Protein AF-A0A1C5XKQ8-F1 (afdb_monomer_lite)

pLDDT: mean 76.09, std 20.61, range [35.88, 98.56]

Sequence (118 aa):
MADKIQNAYETSKNIYDDVLTQRNIFSKLYIKLFWSGTDDNDIARKVLSYVPDDFSGNLLDVPVGTAVFTENKWSSLKNAHITCLDYSIDMLDQARKRLGSHAHIKCIQRKRYWQRLP

Foldseek 3Di:
DVVVVVVVVVVVVVVVVVQLVDDDPSVVVVVCVVPVPDPVLVVLVVVLVVQDLQDAEEEEAPQCFLVPSPLVSVQSNLRYQYEHEDQRPVRLVNNCVRPVVRPSYDYDHDDDPVVPDD

Radius of gyration: 15.91 Å; chains: 1; bounding box: 36×31×43 Å

Structure (mmCIF, N/CA/C/O backbone):
data_AF-A0A1C5XKQ8-F1
#
_entry.id   AF-A0A1C5XKQ8-F1
#
loop_
_atom_site.group_PDB
_atom_site.id
_atom_site.type_symbol
_atom_site.label_atom_id
_atom_site.label_alt_id
_atom_site.label_comp_id
_atom_site.label_asym_id
_atom_site.label_entity_id
_atom_site.label_seq_id
_atom_site.pdbx_PDB_ins_code
_atom_site.Cartn_x
_atom_site.Cartn_y
_atom_site.Cartn_z
_atom_site.occupancy
_atom_site.B_iso_or_equiv
_atom_site.auth_seq_id
_atom_site.auth_comp_id
_atom_site.auth_asym_id
_atom_site.auth_atom_id
_atom_site.pdbx_PDB_model_num
ATOM 1 N N . MET A 1 1 ? -2.397 17.347 -29.392 1.00 45.16 1 MET A N 1
ATOM 2 C CA . MET A 1 1 ? -2.535 17.401 -27.912 1.00 45.16 1 MET A CA 1
ATOM 3 C C . MET A 1 1 ? -2.647 15.997 -27.322 1.00 45.16 1 MET A C 1
ATOM 5 O O . MET A 1 1 ? -1.911 15.712 -26.389 1.00 45.16 1 MET A O 1
ATOM 9 N N . ALA A 1 2 ? -3.450 15.109 -27.928 1.00 45.72 2 ALA A N 1
ATOM 10 C CA . ALA A 1 2 ? -3.461 13.669 -27.639 1.00 45.72 2 ALA A CA 1
ATOM 11 C C . ALA A 1 2 ? -2.069 13.014 -27.764 1.00 45.72 2 ALA A C 1
ATOM 13 O O . ALA A 1 2 ? -1.648 12.331 -26.838 1.00 45.72 2 ALA A O 1
ATOM 14 N N . ASP A 1 3 ? -1.304 13.348 -28.812 1.00 41.38 3 ASP A N 1
ATOM 15 C CA . ASP A 1 3 ? 0.053 12.806 -29.005 1.00 41.38 3 ASP A CA 1
ATOM 16 C C . ASP A 1 3 ? 1.017 13.122 -27.865 1.00 41.38 3 ASP A C 1
ATOM 18 O O . ASP A 1 3 ? 1.816 12.273 -27.506 1.00 41.38 3 ASP A O 1
ATOM 22 N N . LYS A 1 4 ? 0.948 14.314 -27.255 1.00 43.12 4 LYS A N 1
ATOM 23 C CA . LYS A 1 4 ? 1.837 14.678 -26.135 1.00 43.12 4 LYS A CA 1
ATOM 24 C C . LYS A 1 4 ? 1.501 13.898 -24.866 1.00 43.12 4 LYS A C 1
ATOM 26 O O . LYS A 1 4 ? 2.408 13.543 -24.123 1.00 43.12 4 LYS A O 1
ATOM 31 N N . ILE A 1 5 ? 0.214 13.627 -24.637 1.00 46.16 5 ILE A N 1
ATOM 32 C CA . ILE A 1 5 ? -0.234 12.797 -23.515 1.00 46.16 5 ILE A CA 1
ATOM 33 C C . ILE A 1 5 ? 0.204 11.351 -23.761 1.00 46.16 5 ILE A C 1
ATOM 35 O O . ILE A 1 5 ? 0.834 10.751 -22.898 1.00 46.16 5 ILE A O 1
ATOM 39 N N . GLN A 1 6 ? -0.033 10.821 -24.960 1.00 46.53 6 GLN A N 1
ATOM 40 C CA . GLN A 1 6 ? 0.347 9.457 -25.316 1.00 46.53 6 GLN A CA 1
ATOM 41 C C . GLN A 1 6 ? 1.868 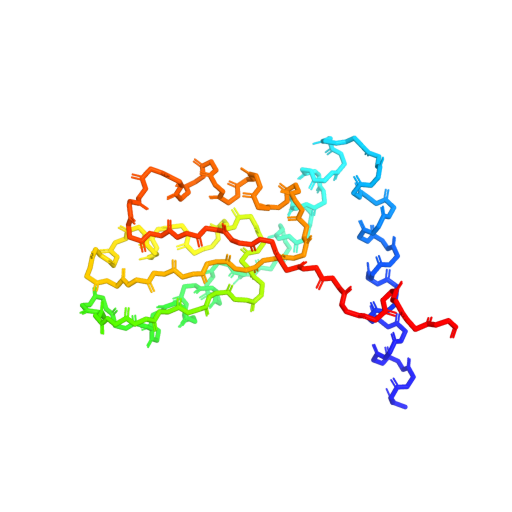9.242 -25.271 1.00 46.53 6 GLN A C 1
ATOM 43 O O . GLN A 1 6 ? 2.318 8.284 -24.648 1.00 46.53 6 GLN A O 1
ATOM 48 N N . ASN A 1 7 ? 2.664 10.180 -25.797 1.00 48.19 7 ASN A N 1
ATOM 49 C CA . ASN A 1 7 ? 4.127 10.121 -25.716 1.00 48.19 7 ASN A CA 1
ATOM 50 C C . ASN A 1 7 ? 4.638 10.210 -24.274 1.00 48.19 7 ASN A C 1
ATOM 52 O O . ASN A 1 7 ? 5.596 9.529 -23.930 1.00 48.19 7 ASN A O 1
ATOM 56 N N . ALA A 1 8 ? 4.014 11.016 -23.407 1.00 45.09 8 ALA A N 1
ATOM 57 C CA . ALA A 1 8 ? 4.387 11.076 -21.993 1.00 45.09 8 ALA A CA 1
ATOM 58 C C . ALA A 1 8 ? 4.087 9.750 -21.268 1.00 45.09 8 ALA A C 1
ATOM 60 O O . ALA A 1 8 ? 4.895 9.286 -20.460 1.00 45.09 8 ALA A O 1
ATOM 61 N N . TYR A 1 9 ? 2.966 9.099 -21.597 1.00 41.69 9 TYR A N 1
ATOM 62 C CA . TYR A 1 9 ? 2.629 7.766 -21.087 1.00 41.69 9 TYR A CA 1
ATOM 63 C C . TYR A 1 9 ? 3.534 6.659 -21.651 1.00 41.69 9 TYR A C 1
ATOM 65 O O . TYR A 1 9 ? 3.870 5.730 -20.925 1.00 41.69 9 TYR A O 1
ATOM 73 N N . GLU A 1 10 ? 3.968 6.749 -22.908 1.00 50.78 10 GLU A N 1
ATOM 74 C CA . GLU A 1 10 ? 4.900 5.790 -23.521 1.00 50.78 10 GLU A CA 1
ATOM 75 C C . GLU A 1 10 ? 6.342 5.992 -23.044 1.00 50.78 10 GLU A C 1
ATOM 77 O O . GLU A 1 10 ? 7.023 5.025 -22.717 1.00 50.78 10 GLU A O 1
ATOM 82 N N . THR A 1 11 ? 6.788 7.241 -22.918 1.00 51.12 11 THR A N 1
ATOM 83 C CA . THR A 1 11 ? 8.127 7.589 -22.425 1.00 51.12 11 THR A CA 1
ATOM 84 C C . THR A 1 11 ? 8.270 7.221 -20.956 1.00 51.12 11 THR A C 1
ATOM 86 O O . THR A 1 11 ? 9.249 6.581 -20.587 1.00 51.12 11 THR A O 1
ATOM 89 N N . SER A 1 12 ? 7.269 7.536 -20.123 1.00 55.00 12 SER A N 1
ATOM 90 C CA . SER A 1 12 ? 7.242 7.029 -18.748 1.00 55.00 12 SER A CA 1
ATOM 91 C C . SER A 1 12 ? 7.266 5.503 -18.755 1.00 55.00 12 SER A C 1
ATOM 93 O O . SER A 1 12 ? 8.154 4.924 -18.146 1.00 55.00 12 SER A O 1
ATOM 95 N N . LYS A 1 13 ? 6.387 4.832 -19.506 1.00 52.28 13 LYS A N 1
ATOM 96 C CA . LYS A 1 13 ? 6.342 3.364 -19.609 1.00 52.28 13 LYS A CA 1
ATOM 97 C C . LYS A 1 13 ? 7.684 2.723 -20.000 1.00 52.28 13 LYS A C 1
ATOM 99 O O . LYS A 1 13 ? 8.030 1.717 -19.390 1.00 52.28 13 LYS A O 1
ATOM 104 N N . ASN A 1 14 ? 8.428 3.292 -20.949 1.00 52.56 14 ASN A N 1
ATOM 105 C CA . ASN A 1 14 ? 9.745 2.786 -21.358 1.00 52.56 14 ASN A CA 1
ATOM 106 C C . ASN A 1 14 ? 10.811 3.042 -20.282 1.00 52.56 14 ASN A C 1
ATOM 108 O O . ASN A 1 14 ? 11.586 2.147 -19.971 1.00 52.56 14 ASN A O 1
ATOM 112 N N . ILE A 1 15 ? 10.778 4.207 -19.622 1.00 54.59 15 ILE A N 1
ATOM 113 C CA . ILE A 1 15 ? 11.622 4.487 -18.448 1.00 54.59 15 ILE A CA 1
ATOM 114 C C . ILE A 1 15 ? 11.308 3.500 -17.311 1.00 54.59 15 ILE A C 1
ATOM 116 O O . ILE A 1 15 ? 12.218 3.024 -16.640 1.00 54.59 15 ILE A O 1
ATOM 120 N N . TYR A 1 16 ? 10.033 3.156 -17.103 1.00 50.97 16 TYR A N 1
ATOM 121 C CA . TYR A 1 16 ? 9.610 2.164 -16.116 1.00 50.97 16 TYR A CA 1
ATOM 122 C C . TYR A 1 16 ? 10.122 0.757 -16.472 1.00 50.97 16 TYR A C 1
ATOM 124 O O . TYR A 1 16 ? 10.686 0.113 -15.594 1.00 50.97 16 TYR A O 1
ATOM 132 N N . ASP A 1 17 ? 9.982 0.287 -17.719 1.00 51.69 17 ASP A N 1
ATOM 133 C CA . ASP A 1 17 ? 10.494 -1.033 -18.146 1.00 51.69 17 ASP A CA 1
ATOM 134 C C . ASP A 1 17 ? 12.035 -1.110 -18.066 1.00 51.69 17 ASP A C 1
ATOM 136 O O . ASP A 1 17 ? 12.575 -2.088 -17.540 1.00 51.69 17 ASP A O 1
ATOM 140 N N . ASP A 1 18 ? 12.754 -0.067 -18.491 1.00 51.00 18 ASP A N 1
ATOM 141 C CA . ASP A 1 18 ? 14.226 -0.035 -18.479 1.00 51.00 18 ASP A CA 1
ATOM 142 C C . ASP A 1 18 ? 14.808 0.062 -17.053 1.00 51.00 18 ASP A C 1
ATOM 144 O O . ASP A 1 18 ? 15.825 -0.561 -16.740 1.00 51.00 18 ASP A O 1
ATOM 148 N N . VAL A 1 19 ? 14.140 0.783 -16.140 1.00 51.56 19 VAL A N 1
ATOM 149 C CA . VAL A 1 19 ? 14.550 0.898 -14.723 1.00 51.56 19 VAL A CA 1
ATOM 150 C C .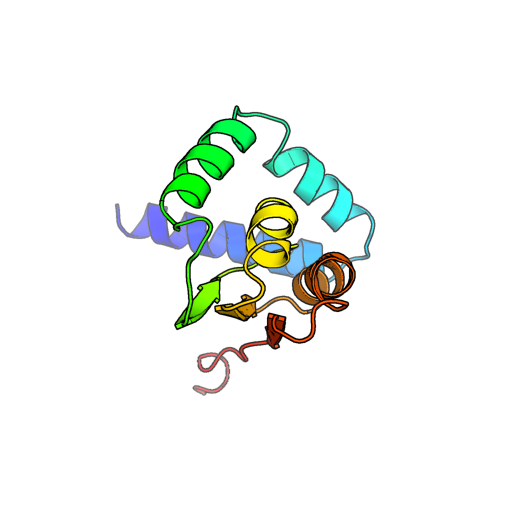 VAL A 1 19 ? 14.152 -0.335 -13.898 1.00 51.56 19 VAL A C 1
ATOM 152 O O . VAL A 1 19 ? 14.836 -0.667 -12.926 1.00 51.56 19 VAL A O 1
ATOM 155 N N . LEU A 1 20 ? 13.065 -1.029 -14.258 1.00 50.81 20 LEU A N 1
ATOM 156 C CA . LEU A 1 20 ? 12.623 -2.269 -13.598 1.00 50.81 20 LEU A CA 1
ATOM 157 C C . LEU A 1 20 ? 13.456 -3.485 -14.031 1.00 50.81 20 LEU A C 1
ATOM 159 O O . LEU A 1 20 ? 13.716 -4.375 -13.224 1.00 50.81 20 LEU A O 1
ATOM 163 N N . THR A 1 21 ? 13.931 -3.522 -15.279 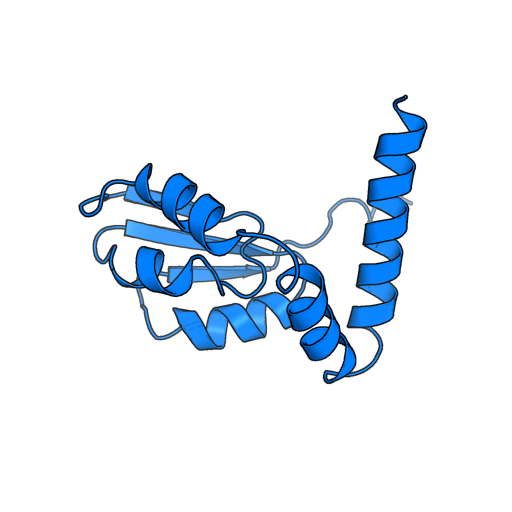1.00 50.19 21 THR A N 1
ATOM 164 C CA . THR A 1 21 ? 14.743 -4.644 -15.783 1.00 50.19 21 THR A CA 1
ATOM 165 C C . THR A 1 21 ? 16.201 -4.617 -15.310 1.00 50.19 21 THR A C 1
ATOM 167 O O . THR A 1 21 ? 16.867 -5.654 -15.345 1.00 50.19 21 THR A O 1
ATOM 170 N N . GLN A 1 22 ? 16.708 -3.490 -14.789 1.00 46.25 22 GLN A N 1
ATOM 171 C CA . GLN A 1 22 ? 18.097 -3.376 -14.327 1.00 46.25 22 GLN A CA 1
ATOM 172 C C . GLN A 1 22 ? 18.234 -2.944 -12.852 1.00 46.25 22 GLN A C 1
ATOM 174 O O . GLN A 1 22 ? 18.497 -1.791 -12.526 1.00 46.25 22 GLN A O 1
ATOM 179 N N . ARG A 1 23 ? 18.171 -3.946 -11.958 1.00 50.75 23 ARG A N 1
ATOM 180 C CA . ARG A 1 23 ? 18.757 -3.994 -10.595 1.00 50.75 23 ARG A CA 1
ATOM 181 C C . ARG A 1 23 ? 18.444 -2.817 -9.640 1.00 50.75 23 ARG A C 1
ATOM 183 O O . ARG A 1 23 ? 19.130 -1.802 -9.640 1.00 50.75 23 ARG A O 1
ATOM 190 N N . ASN A 1 24 ? 17.533 -3.090 -8.692 1.00 58.06 24 ASN A N 1
ATOM 191 C CA . ASN A 1 24 ? 17.356 -2.701 -7.263 1.00 58.06 24 ASN A CA 1
ATOM 192 C C . ASN A 1 24 ? 17.941 -1.379 -6.669 1.00 58.06 24 ASN A C 1
ATOM 194 O O . ASN A 1 24 ? 17.395 -0.861 -5.695 1.00 58.06 24 ASN A O 1
ATOM 198 N N . ILE A 1 25 ? 19.040 -0.816 -7.178 1.00 54.97 25 ILE A N 1
ATOM 199 C CA . ILE A 1 25 ? 19.649 0.444 -6.710 1.00 54.97 25 ILE A CA 1
ATOM 200 C C . ILE A 1 25 ? 19.099 1.641 -7.502 1.00 54.97 25 ILE A C 1
ATOM 202 O O . ILE A 1 25 ? 18.762 2.660 -6.896 1.00 54.97 25 ILE A O 1
ATOM 206 N N . PHE A 1 26 ? 18.920 1.508 -8.822 1.00 55.62 26 PHE A N 1
ATOM 207 C CA . PHE A 1 26 ? 18.369 2.581 -9.662 1.00 55.62 26 PHE A CA 1
ATOM 208 C C . PHE A 1 26 ? 16.903 2.877 -9.341 1.00 55.62 26 PHE A C 1
ATOM 210 O O . PHE A 1 26 ? 16.522 4.040 -9.272 1.00 55.62 26 PHE A O 1
ATOM 217 N N . SER A 1 27 ? 16.101 1.859 -9.021 1.00 56.09 27 SER A N 1
ATOM 218 C CA . SER A 1 27 ? 14.694 2.036 -8.635 1.00 56.09 27 SER A CA 1
ATOM 219 C C . SER A 1 27 ? 14.552 2.795 -7.307 1.00 56.09 27 SER A C 1
ATOM 221 O O . SER A 1 27 ? 13.674 3.644 -7.169 1.00 56.09 27 SER A O 1
ATOM 223 N N . LYS A 1 28 ? 15.449 2.556 -6.335 1.00 57.59 28 LYS A N 1
ATOM 224 C CA . LYS A 1 28 ? 15.500 3.328 -5.077 1.00 57.59 28 LYS A CA 1
ATOM 225 C C . LYS A 1 28 ? 15.896 4.782 -5.321 1.00 57.59 28 LYS A C 1
ATOM 227 O O . LYS A 1 28 ? 15.304 5.679 -4.725 1.00 57.59 28 LYS A O 1
ATOM 232 N N . LEU A 1 29 ? 16.884 5.005 -6.190 1.00 59.50 29 LEU A N 1
ATOM 233 C CA . LEU A 1 29 ? 17.326 6.344 -6.571 1.00 59.50 29 LEU A CA 1
ATOM 234 C C . LEU A 1 29 ? 16.224 7.099 -7.331 1.00 59.50 29 LEU A C 1
ATOM 236 O O . LEU A 1 29 ? 16.004 8.272 -7.058 1.00 59.50 29 LEU A O 1
ATOM 240 N N . TYR A 1 30 ? 15.481 6.413 -8.200 1.00 60.00 30 TYR A N 1
ATOM 241 C CA . TYR A 1 30 ? 14.357 6.969 -8.951 1.00 60.00 30 TYR A CA 1
ATOM 242 C C . TYR A 1 30 ? 13.182 7.352 -8.048 1.00 60.00 30 TYR A C 1
ATOM 244 O O . TYR A 1 30 ? 12.701 8.473 -8.143 1.00 60.00 30 TYR A O 1
ATOM 252 N N . ILE A 1 31 ? 12.765 6.478 -7.119 1.00 59.28 31 ILE A N 1
ATOM 253 C CA . ILE A 1 31 ? 11.748 6.818 -6.105 1.00 59.28 31 ILE A CA 1
ATOM 254 C C . ILE A 1 31 ? 12.201 8.058 -5.333 1.00 59.28 31 ILE A C 1
ATOM 256 O O . ILE A 1 31 ? 11.442 9.004 -5.178 1.00 59.28 31 ILE A O 1
ATOM 260 N N . LYS A 1 32 ? 13.461 8.086 -4.889 1.00 58.62 32 LYS A N 1
ATOM 261 C CA . LYS A 1 32 ? 13.989 9.243 -4.171 1.00 58.62 32 LYS A CA 1
ATOM 262 C C . LYS A 1 32 ? 13.906 10.518 -5.019 1.00 58.62 32 LYS A C 1
ATOM 264 O O . LYS A 1 32 ? 13.429 11.512 -4.503 1.00 58.62 32 LYS A O 1
ATOM 269 N N . LEU A 1 33 ? 14.307 10.477 -6.291 1.00 58.72 33 LEU A N 1
ATOM 270 C CA . LEU A 1 33 ? 14.315 11.635 -7.196 1.00 58.72 33 LEU A CA 1
ATOM 271 C C . LEU A 1 33 ? 12.915 12.109 -7.618 1.00 58.72 33 LEU A C 1
ATOM 273 O O . LEU A 1 33 ? 12.692 13.312 -7.692 1.00 58.72 33 LEU A O 1
ATOM 277 N N . PHE A 1 34 ? 11.979 11.192 -7.879 1.00 57.34 34 PHE A N 1
ATOM 278 C CA . PHE A 1 34 ? 10.624 11.525 -8.339 1.00 57.34 34 PHE A CA 1
ATOM 279 C C . PHE A 1 34 ? 9.782 12.197 -7.241 1.00 57.34 34 PHE A C 1
ATOM 281 O O . PHE A 1 34 ? 8.874 12.954 -7.558 1.00 57.34 34 PHE A O 1
ATOM 288 N N . TRP A 1 35 ? 10.107 11.952 -5.964 1.00 57.09 35 TRP A N 1
ATOM 289 C CA . TRP A 1 35 ? 9.382 12.491 -4.804 1.00 57.09 35 TRP A CA 1
ATOM 290 C C . TRP A 1 35 ? 10.155 13.561 -4.010 1.00 57.09 35 TRP A C 1
ATOM 292 O O . TRP A 1 35 ? 9.607 14.129 -3.071 1.00 57.09 35 TRP A O 1
ATOM 302 N N . SER A 1 36 ? 11.434 13.836 -4.312 1.00 52.62 36 SER A N 1
ATOM 303 C CA . SER A 1 36 ? 12.264 14.766 -3.516 1.00 52.62 36 SER A CA 1
ATOM 304 C C . SER A 1 36 ? 12.203 16.237 -3.950 1.00 52.62 36 SER A C 1
ATOM 306 O O . SER A 1 36 ? 13.075 17.005 -3.549 1.00 52.62 36 SER A O 1
ATOM 308 N N . GLY A 1 37 ? 11.254 16.633 -4.804 1.00 51.69 37 GLY A N 1
ATOM 309 C CA . GLY A 1 37 ? 11.265 17.954 -5.453 1.00 51.69 37 GLY A CA 1
ATOM 310 C C . GLY A 1 37 ? 10.078 18.874 -5.159 1.00 51.69 37 GLY A C 1
ATOM 311 O O . GLY A 1 37 ? 10.181 20.073 -5.410 1.00 51.69 37 GLY A O 1
ATOM 312 N N . THR A 1 38 ? 8.978 18.350 -4.622 1.00 53.47 38 THR A N 1
ATOM 313 C CA . THR A 1 38 ? 7.717 19.085 -4.434 1.00 53.47 38 THR A CA 1
ATOM 314 C C . THR A 1 38 ? 7.105 18.761 -3.077 1.00 53.47 38 THR A C 1
ATOM 316 O O . THR A 1 38 ? 7.467 17.770 -2.444 1.00 53.47 38 THR A O 1
ATOM 319 N N . ASP A 1 39 ? 6.178 19.600 -2.610 1.00 65.19 39 ASP A N 1
ATOM 320 C CA . ASP A 1 39 ? 5.411 19.406 -1.370 1.00 65.19 39 ASP A CA 1
ATOM 321 C C . ASP A 1 39 ? 4.374 18.261 -1.496 1.00 65.19 39 ASP A C 1
ATOM 323 O O . ASP A 1 39 ? 3.186 18.380 -1.191 1.00 65.19 39 ASP A O 1
ATOM 327 N N . ASP A 1 40 ? 4.825 17.127 -2.034 1.00 69.75 40 ASP A N 1
ATOM 328 C CA . ASP A 1 40 ? 4.011 15.967 -2.396 1.00 69.75 40 ASP A CA 1
ATOM 329 C C . ASP A 1 40 ? 3.453 15.273 -1.152 1.00 69.75 40 ASP A C 1
ATOM 331 O O . ASP A 1 40 ? 2.391 14.654 -1.202 1.00 69.75 40 ASP A O 1
ATOM 335 N N . ASN A 1 41 ? 4.124 15.432 -0.007 1.00 75.25 41 ASN A N 1
ATOM 336 C CA . ASN A 1 41 ? 3.623 14.965 1.280 1.00 75.25 41 ASN A CA 1
ATOM 337 C C . ASN A 1 41 ? 2.360 15.721 1.705 1.00 75.25 41 ASN A C 1
ATOM 339 O O . ASN A 1 41 ? 1.445 15.100 2.244 1.00 75.25 41 ASN A O 1
ATOM 343 N N . ASP A 1 42 ? 2.265 17.027 1.456 1.00 81.94 42 ASP A N 1
ATOM 344 C CA . ASP A 1 42 ? 1.103 17.827 1.858 1.00 81.94 42 ASP A CA 1
ATOM 345 C C . ASP A 1 42 ? -0.094 17.537 0.964 1.00 81.94 42 ASP A C 1
ATOM 347 O O . ASP A 1 42 ? -1.215 17.360 1.453 1.00 81.94 42 ASP A O 1
ATOM 351 N N . ILE A 1 43 ? 0.158 17.375 -0.337 1.00 83.56 43 ILE A N 1
ATOM 352 C CA . ILE A 1 43 ? -0.852 16.915 -1.291 1.00 83.56 43 ILE A CA 1
ATOM 353 C C . ILE A 1 43 ? -1.325 15.508 -0.913 1.00 83.56 43 ILE A C 1
ATOM 355 O O . ILE A 1 43 ? -2.531 15.289 -0.801 1.00 83.56 43 ILE A O 1
ATOM 359 N N . ALA A 1 44 ? -0.410 14.570 -0.651 1.00 85.00 44 ALA A N 1
ATOM 360 C CA . ALA A 1 44 ? -0.761 13.213 -0.244 1.00 85.00 44 ALA A CA 1
ATOM 361 C C . ALA A 1 44 ? -1.576 13.203 1.056 1.00 85.00 44 ALA A C 1
ATOM 363 O O . ALA A 1 44 ? -2.617 12.551 1.121 1.00 85.00 44 ALA A O 1
ATOM 364 N N . ARG A 1 45 ? -1.164 13.977 2.069 1.00 86.44 45 ARG A N 1
ATOM 365 C CA . ARG A 1 45 ? -1.913 14.124 3.327 1.00 86.44 45 ARG A CA 1
ATOM 366 C C . ARG A 1 45 ? -3.317 14.669 3.088 1.00 86.44 45 ARG A C 1
ATOM 368 O O . ARG A 1 45 ? -4.273 14.129 3.641 1.00 86.44 45 ARG A O 1
ATOM 375 N N . LYS A 1 46 ? -3.453 15.698 2.250 1.00 91.06 46 LYS A N 1
ATOM 376 C CA . LYS A 1 46 ? -4.749 16.297 1.908 1.00 91.06 46 LYS A CA 1
ATOM 377 C C . LYS A 1 46 ? -5.649 15.339 1.126 1.00 91.06 46 LYS A C 1
ATOM 379 O O . LYS A 1 46 ? -6.848 15.310 1.362 1.00 91.06 46 LYS A O 1
ATOM 384 N N . VAL A 1 47 ? -5.096 14.557 0.203 1.00 91.56 47 VAL A N 1
ATOM 385 C CA . VAL A 1 47 ? -5.871 13.556 -0.544 1.00 91.56 47 VAL A CA 1
ATOM 386 C C . VAL A 1 47 ? -6.320 12.428 0.386 1.00 91.56 47 VAL A C 1
ATOM 388 O O . VAL A 1 47 ? -7.482 12.030 0.355 1.00 91.56 47 VAL A O 1
ATOM 391 N N . LEU A 1 48 ? -5.432 11.940 1.255 1.00 94.50 48 LEU A N 1
ATOM 392 C CA . LEU A 1 48 ? -5.738 10.854 2.189 1.00 94.50 48 LEU A CA 1
ATOM 393 C C . LEU A 1 48 ? -6.709 11.259 3.301 1.00 94.50 48 LEU A C 1
ATOM 395 O O . LEU A 1 48 ? -7.399 10.391 3.838 1.00 94.50 48 LEU A O 1
ATOM 399 N N . SER A 1 49 ? -6.803 12.549 3.635 1.00 95.12 49 SER A N 1
ATOM 400 C CA . SER A 1 49 ? -7.776 13.038 4.617 1.00 95.12 49 SER A CA 1
ATOM 401 C C . SER A 1 49 ? -9.221 12.996 4.114 1.00 95.12 49 SER A C 1
ATOM 403 O O . SER A 1 49 ? -10.138 13.037 4.929 1.00 95.12 49 SER A O 1
ATOM 405 N N . TYR A 1 50 ? -9.447 12.852 2.803 1.00 96.19 50 TYR A N 1
ATOM 406 C CA . TYR A 1 50 ? -10.791 12.636 2.258 1.00 96.19 50 TYR A CA 1
ATOM 407 C C . TYR A 1 50 ? -11.349 11.242 2.548 1.00 96.19 50 TYR A C 1
ATOM 409 O O . TYR A 1 50 ? -12.558 11.044 2.442 1.00 96.19 50 TYR A O 1
ATOM 417 N N . VAL A 1 51 ? -10.505 10.281 2.934 1.00 96.88 51 VAL A N 1
ATOM 418 C CA . VAL A 1 51 ? -10.976 8.998 3.460 1.00 96.88 51 VAL A CA 1
ATOM 419 C C . VAL A 1 51 ? -11.198 9.149 4.968 1.00 96.88 51 VAL A C 1
ATOM 421 O O . VAL A 1 51 ? -10.239 9.477 5.670 1.00 96.88 51 VAL A O 1
ATOM 424 N N . PRO A 1 52 ? -12.413 8.909 5.493 1.00 97.31 52 PRO A N 1
ATOM 425 C CA . PRO A 1 52 ? -12.685 9.003 6.927 1.00 97.31 52 PRO A CA 1
ATOM 426 C C . PRO A 1 52 ? -11.768 8.096 7.758 1.00 97.31 52 PRO A C 1
ATOM 428 O O . PRO A 1 52 ? -11.387 7.014 7.310 1.00 97.31 52 PRO A O 1
ATOM 431 N N . ASP A 1 53 ? -11.398 8.526 8.965 1.00 96.75 53 ASP A N 1
ATOM 432 C CA . ASP A 1 53 ? -10.541 7.737 9.870 1.00 96.75 53 ASP A CA 1
ATOM 433 C C . ASP A 1 53 ? -11.230 6.473 10.407 1.00 96.75 53 ASP A C 1
ATOM 435 O O . ASP A 1 53 ? -10.563 5.512 10.784 1.00 96.75 53 ASP A O 1
ATOM 439 N N . ASP A 1 54 ? -12.559 6.457 10.404 1.00 96.69 54 ASP A N 1
ATOM 440 C CA . ASP A 1 54 ? -13.414 5.343 10.803 1.00 96.69 54 ASP A CA 1
ATOM 441 C C . ASP A 1 54 ? -13.985 4.572 9.602 1.00 96.69 54 ASP A C 1
ATOM 443 O O . ASP A 1 54 ? -14.891 3.751 9.767 1.00 96.69 54 ASP A O 1
ATOM 447 N N . PHE A 1 55 ? -13.456 4.813 8.394 1.00 98.12 55 PHE A N 1
ATOM 448 C CA . PHE A 1 55 ? -13.933 4.160 7.182 1.00 98.12 55 PHE A CA 1
ATOM 449 C C . PHE A 1 55 ? -13.965 2.633 7.347 1.00 98.12 55 PHE A C 1
ATOM 451 O O . PHE A 1 55 ? -12.975 1.988 7.705 1.00 98.12 55 PHE A O 1
ATOM 458 N N . SER A 1 56 ? -15.125 2.061 7.037 1.00 97.81 56 SER A N 1
ATOM 459 C CA . SER A 1 56 ? -15.399 0.629 7.048 1.00 97.81 56 SER A CA 1
ATOM 460 C C . SER A 1 56 ? -16.012 0.247 5.707 1.00 97.81 56 SER A C 1
ATOM 462 O O . SER A 1 56 ? -16.915 0.921 5.211 1.00 97.81 56 SER A O 1
ATOM 464 N N . GLY A 1 57 ? -15.494 -0.810 5.087 1.00 97.25 57 GLY A N 1
ATOM 465 C CA . GLY A 1 57 ? -15.880 -1.215 3.737 1.00 97.25 57 GLY A CA 1
ATOM 466 C C . GLY A 1 57 ? -14.688 -1.596 2.871 1.00 97.25 57 GLY A C 1
ATOM 467 O O . GLY A 1 57 ? -13.595 -1.850 3.368 1.00 97.25 57 GLY A O 1
ATOM 468 N N . ASN A 1 58 ? -14.899 -1.666 1.558 1.00 98.19 58 ASN A N 1
ATOM 469 C CA . ASN A 1 58 ? -13.859 -2.057 0.610 1.00 98.19 58 ASN A CA 1
ATOM 470 C C . ASN A 1 58 ? -13.178 -0.821 0.017 1.00 98.19 58 ASN A C 1
ATOM 472 O O . ASN A 1 58 ? -13.857 0.062 -0.505 1.00 98.19 58 ASN A O 1
ATOM 476 N N . LEU A 1 59 ? -11.846 -0.797 0.040 1.00 97.81 59 LEU A N 1
ATOM 477 C CA . LEU A 1 59 ? -11.034 0.250 -0.575 1.00 97.81 59 LEU A CA 1
ATOM 478 C C . LEU A 1 59 ? -10.097 -0.363 -1.614 1.00 97.81 59 LEU A C 1
ATOM 480 O O . LEU A 1 59 ? -9.480 -1.402 -1.377 1.00 97.81 59 LEU A O 1
ATOM 484 N N . LEU A 1 60 ? -9.990 0.282 -2.772 1.00 97.50 60 LEU A N 1
ATOM 485 C CA . LEU A 1 60 ? -9.101 -0.128 -3.850 1.00 97.50 60 LEU A CA 1
ATOM 486 C C . LEU A 1 60 ? -8.077 0.984 -4.107 1.00 97.50 60 LEU A C 1
ATOM 488 O O . LEU A 1 60 ? -8.452 2.088 -4.487 1.00 97.50 60 LEU A O 1
ATOM 492 N N . ASP A 1 61 ? -6.799 0.672 -3.913 1.00 95.81 61 ASP A N 1
ATOM 493 C CA . ASP A 1 61 ? -5.671 1.582 -4.123 1.00 95.81 61 ASP A CA 1
ATOM 494 C C . ASP A 1 61 ? -4.981 1.248 -5.456 1.00 95.81 61 ASP A C 1
ATOM 496 O O . ASP A 1 61 ? -4.411 0.160 -5.609 1.00 95.81 61 ASP A O 1
ATOM 500 N N . VAL A 1 62 ? -5.101 2.145 -6.445 1.00 93.38 62 VAL A N 1
ATOM 501 C CA . VAL A 1 62 ? -4.591 1.946 -7.812 1.00 93.38 62 VAL A CA 1
ATOM 502 C C . VAL A 1 62 ? -3.945 3.220 -8.371 1.00 93.38 62 VAL A C 1
ATOM 504 O O . VAL A 1 62 ? -4.650 4.213 -8.553 1.00 93.38 62 VAL A O 1
ATOM 507 N N . PRO A 1 63 ? -2.675 3.166 -8.808 1.00 90.38 63 PRO A N 1
ATOM 508 C CA . PRO A 1 63 ? -1.674 2.171 -8.431 1.00 90.38 63 PRO A CA 1
ATOM 509 C C . PRO A 1 63 ? -1.213 2.386 -6.982 1.00 90.38 63 PRO A C 1
ATOM 511 O O . PRO A 1 63 ? -0.975 3.521 -6.578 1.00 90.38 63 PRO A O 1
ATOM 514 N N . VAL A 1 64 ? -0.998 1.305 -6.229 1.00 92.12 64 VAL A N 1
ATOM 515 C CA . VAL A 1 64 ? -0.433 1.412 -4.868 1.00 92.12 64 VAL A CA 1
ATOM 516 C C . VAL A 1 64 ? 1.038 1.863 -4.881 1.00 92.12 64 VAL A C 1
ATOM 518 O O . VAL A 1 64 ? 1.539 2.427 -3.902 1.00 92.12 64 VAL A O 1
ATOM 521 N N . GLY A 1 65 ? 1.773 1.598 -5.969 1.00 87.69 65 GLY A N 1
ATOM 522 C CA . GLY A 1 65 ? 3.214 1.814 -6.013 1.00 87.69 65 GLY A CA 1
ATOM 523 C C . GLY A 1 65 ? 3.914 1.080 -4.867 1.00 87.69 65 GLY A C 1
ATOM 524 O O . GLY A 1 65 ? 3.669 -0.097 -4.615 1.00 87.69 65 GLY A O 1
ATOM 525 N N . THR A 1 66 ? 4.783 1.781 -4.138 1.00 86.75 66 THR A N 1
ATOM 526 C CA . THR A 1 66 ? 5.482 1.221 -2.969 1.00 86.75 66 THR A CA 1
ATOM 527 C C . THR A 1 66 ? 4.722 1.376 -1.652 1.00 86.75 66 THR A C 1
ATOM 529 O O . THR A 1 66 ? 5.273 0.998 -0.617 1.00 86.75 66 THR A O 1
ATOM 532 N N . ALA A 1 67 ? 3.511 1.945 -1.670 1.00 91.62 67 ALA A N 1
ATOM 533 C CA . ALA A 1 67 ? 2.726 2.352 -0.501 1.00 91.62 67 ALA A CA 1
ATOM 534 C C . ALA A 1 67 ? 3.362 3.436 0.396 1.00 91.62 67 ALA A C 1
ATOM 536 O O . ALA A 1 67 ? 2.917 3.627 1.522 1.00 91.62 67 ALA A O 1
ATOM 537 N N . VAL A 1 68 ? 4.381 4.172 -0.069 1.00 87.62 68 VAL A N 1
ATOM 538 C CA . VAL A 1 68 ? 5.099 5.162 0.766 1.00 87.62 68 VAL A CA 1
ATOM 539 C C . VAL A 1 68 ? 4.192 6.249 1.359 1.00 87.62 68 VAL A C 1
ATOM 541 O O . VAL A 1 68 ? 4.404 6.663 2.492 1.00 87.62 68 VAL A O 1
ATOM 544 N N . PHE A 1 69 ? 3.160 6.678 0.630 1.00 88.19 69 PHE A N 1
ATOM 545 C CA . PHE A 1 69 ? 2.209 7.682 1.117 1.00 88.19 69 PHE A CA 1
ATOM 546 C C . PHE A 1 69 ? 1.030 7.068 1.866 1.00 88.19 69 PHE A C 1
ATOM 548 O O . PHE A 1 69 ? 0.502 7.672 2.796 1.00 88.19 69 PHE A O 1
ATOM 555 N N . THR A 1 70 ? 0.602 5.873 1.461 1.00 94.50 70 THR A N 1
ATOM 556 C CA . THR A 1 70 ? -0.640 5.267 1.943 1.00 94.50 70 THR A CA 1
ATOM 557 C C . THR A 1 70 ? -0.446 4.372 3.164 1.00 94.50 70 THR A C 1
ATOM 559 O O . THR A 1 70 ? -1.420 4.109 3.866 1.00 94.50 70 THR A O 1
ATOM 562 N N . GLU A 1 71 ? 0.796 3.973 3.476 1.00 94.62 71 GLU A N 1
ATOM 563 C CA . GLU A 1 71 ? 1.148 3.063 4.574 1.00 94.62 71 GLU A CA 1
ATOM 564 C C . GLU A 1 71 ? 0.451 3.420 5.886 1.00 94.62 71 GLU A C 1
ATOM 566 O O . GLU A 1 71 ? -0.301 2.605 6.423 1.00 94.62 71 GLU A O 1
ATOM 571 N N . ASN A 1 72 ? 0.650 4.646 6.376 1.00 94.94 72 ASN A N 1
ATOM 572 C CA . ASN A 1 72 ? 0.114 5.065 7.670 1.00 94.94 72 ASN A CA 1
ATOM 573 C C . ASN A 1 72 ? -1.420 5.045 7.690 1.00 94.94 72 ASN A C 1
ATOM 575 O O . ASN A 1 72 ? -2.016 4.527 8.635 1.00 94.94 72 ASN A O 1
ATOM 579 N N . LYS A 1 73 ? -2.062 5.567 6.636 1.00 97.19 73 LYS A N 1
ATOM 580 C CA . LYS A 1 73 ? -3.525 5.653 6.557 1.00 97.19 73 LYS A CA 1
ATOM 581 C C . LYS A 1 73 ? -4.156 4.268 6.424 1.00 97.19 73 LYS A C 1
ATOM 583 O O . LYS A 1 73 ? -5.059 3.930 7.173 1.00 97.19 73 LYS A O 1
ATOM 588 N N . TRP A 1 74 ? -3.674 3.420 5.521 1.00 97.81 74 TRP A N 1
ATOM 589 C CA . TRP A 1 74 ? -4.231 2.072 5.345 1.00 97.81 74 TRP A CA 1
ATOM 590 C C . TRP A 1 74 ? -3.994 1.178 6.557 1.00 97.81 74 TRP A C 1
ATOM 592 O O . TRP A 1 74 ? -4.871 0.399 6.939 1.00 97.81 74 TRP A O 1
ATOM 602 N N . SER A 1 75 ? -2.851 1.343 7.222 1.00 97.06 75 SER A N 1
ATOM 603 C CA . SER A 1 75 ? -2.568 0.631 8.465 1.00 97.06 75 SER A CA 1
ATOM 604 C C . SER A 1 75 ? -3.532 1.016 9.590 1.00 97.06 75 SER A C 1
ATOM 606 O O . SER A 1 75 ? -3.835 0.149 10.413 1.00 97.06 75 SER A O 1
ATOM 608 N N . SER A 1 76 ? -4.043 2.256 9.642 1.00 97.44 76 SER A N 1
ATOM 609 C CA . SER A 1 76 ? -4.973 2.698 10.694 1.00 97.44 76 SER A CA 1
ATOM 610 C C . SER A 1 76 ? -6.419 2.233 10.480 1.00 97.44 76 SER A C 1
ATOM 612 O O . SER A 1 76 ? -7.123 1.999 11.462 1.00 97.44 76 SER A O 1
ATOM 614 N N . LEU A 1 77 ? -6.853 2.019 9.233 1.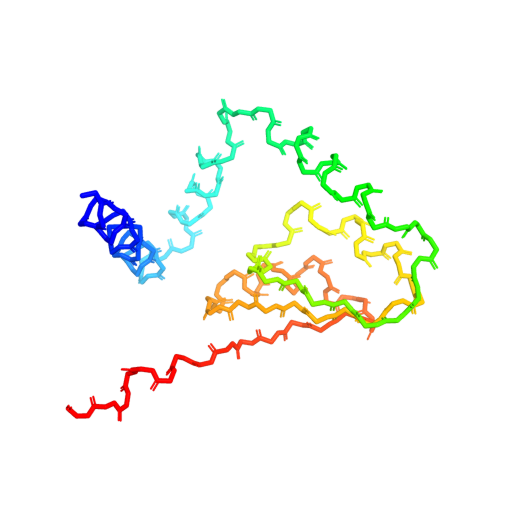00 97.81 77 LEU A N 1
ATOM 615 C CA . LEU A 1 77 ? -8.227 1.620 8.890 1.00 97.81 77 LEU A CA 1
ATOM 616 C C . LEU A 1 77 ? -8.495 0.122 9.129 1.00 97.81 77 LEU A C 1
ATOM 618 O O . LEU A 1 77 ? -8.731 -0.640 8.194 1.00 97.81 77 LEU A O 1
ATOM 622 N N . LYS A 1 78 ? -8.470 -0.321 10.392 1.00 96.88 78 LYS A N 1
ATOM 623 C CA . LYS A 1 78 ? -8.608 -1.747 10.771 1.00 96.88 78 LYS A CA 1
ATOM 624 C C . LYS A 1 78 ? -9.939 -2.391 10.361 1.00 96.88 78 LYS A C 1
ATOM 626 O O . LYS A 1 78 ? -10.003 -3.609 10.240 1.00 96.88 78 LYS A O 1
ATOM 631 N N . ASN A 1 79 ? -10.976 -1.582 10.149 1.00 97.19 79 ASN A N 1
ATOM 632 C CA . ASN A 1 79 ? -12.310 -2.037 9.746 1.00 97.19 79 ASN A CA 1
ATOM 633 C C . ASN A 1 79 ? -12.510 -2.034 8.219 1.00 97.19 79 ASN A C 1
ATOM 635 O O . ASN A 1 79 ? -13.566 -2.434 7.733 1.00 97.19 79 ASN A O 1
ATOM 639 N N . ALA A 1 80 ? -11.518 -1.577 7.451 1.00 98.19 80 ALA A N 1
ATOM 640 C CA . ALA A 1 80 ? -11.569 -1.563 5.998 1.00 98.19 80 ALA A CA 1
ATOM 641 C C . ALA A 1 80 ? -10.896 -2.807 5.409 1.00 98.19 80 ALA A C 1
ATOM 643 O O . ALA A 1 80 ? -9.866 -3.259 5.894 1.00 98.19 80 ALA A O 1
ATOM 644 N N . HIS A 1 81 ? -11.424 -3.314 4.301 1.00 98.44 81 HIS A N 1
ATOM 645 C CA . HIS A 1 81 ? -10.766 -4.309 3.464 1.00 98.44 81 HIS A CA 1
ATOM 646 C C . HIS A 1 81 ? -10.085 -3.605 2.294 1.00 98.44 81 HIS A C 1
ATOM 648 O O . HIS A 1 81 ? -10.742 -3.122 1.369 1.00 98.44 81 HIS A O 1
ATOM 654 N N . ILE A 1 82 ? -8.758 -3.549 2.324 1.00 98.56 82 ILE A N 1
ATOM 655 C CA . ILE A 1 82 ? -7.978 -2.748 1.383 1.00 98.56 82 ILE A CA 1
ATOM 656 C C . ILE A 1 82 ? -7.313 -3.667 0.361 1.00 98.56 82 ILE A C 1
ATOM 658 O O . ILE A 1 82 ? -6.597 -4.608 0.703 1.00 98.56 82 ILE A O 1
ATOM 662 N N . THR A 1 83 ? -7.553 -3.395 -0.919 1.00 98.25 83 THR A N 1
ATOM 663 C CA . THR A 1 83 ? -6.888 -4.067 -2.035 1.00 98.25 83 THR A CA 1
ATOM 664 C C . THR A 1 83 ? -5.946 -3.091 -2.717 1.00 98.25 83 THR A C 1
ATOM 666 O O . THR A 1 83 ? -6.374 -2.110 -3.312 1.00 98.25 83 THR A O 1
ATOM 669 N N . CYS A 1 84 ? -4.661 -3.385 -2.656 1.00 97.25 84 CYS A N 1
ATOM 670 C CA . CYS A 1 84 ? -3.599 -2.630 -3.292 1.00 97.25 84 CYS A CA 1
ATOM 671 C C . CYS A 1 84 ? -3.251 -3.277 -4.634 1.00 97.25 84 CYS A C 1
ATOM 673 O O . CYS A 1 84 ? -2.929 -4.469 -4.683 1.00 97.25 84 CYS A O 1
ATOM 675 N N . LEU A 1 85 ? -3.324 -2.513 -5.721 1.00 94.62 85 LEU A N 1
ATOM 676 C CA . LEU A 1 85 ? -3.113 -3.008 -7.078 1.00 94.62 85 LEU A CA 1
ATOM 677 C C . LEU A 1 85 ? -1.926 -2.304 -7.725 1.00 94.62 85 LEU A C 1
ATOM 679 O O . LEU A 1 85 ? -1.873 -1.078 -7.760 1.00 94.62 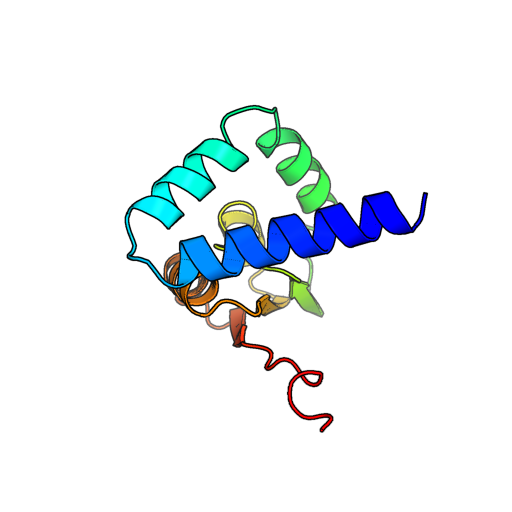85 LEU A O 1
ATOM 683 N N . ASP A 1 86 ? -1.025 -3.076 -8.319 1.00 87.56 86 ASP A N 1
ATOM 684 C CA . ASP A 1 86 ? -0.005 -2.544 -9.222 1.00 87.56 86 ASP A CA 1
ATOM 685 C C . ASP A 1 86 ? 0.286 -3.549 -10.345 1.00 87.56 86 ASP A C 1
ATOM 687 O O . ASP A 1 86 ? -0.074 -4.731 -10.272 1.00 87.56 86 ASP A O 1
ATOM 691 N N . TYR A 1 87 ? 0.936 -3.075 -11.402 1.00 81.19 87 TYR A N 1
ATOM 692 C CA . TYR A 1 87 ? 1.481 -3.930 -12.452 1.00 81.19 87 TYR A CA 1
ATOM 693 C C . TYR A 1 87 ? 2.900 -4.415 -12.105 1.00 81.19 87 TYR A C 1
ATOM 695 O O . TYR A 1 87 ? 3.273 -5.527 -12.494 1.00 81.19 87 TYR A O 1
ATOM 703 N N . SER A 1 88 ? 3.677 -3.611 -11.368 1.00 78.62 88 SER A N 1
ATOM 704 C CA . SER A 1 88 ? 5.071 -3.893 -11.018 1.00 78.62 88 SER A CA 1
ATOM 705 C C . SER A 1 88 ? 5.183 -4.798 -9.791 1.00 78.62 88 SER A C 1
ATOM 707 O O . SER A 1 88 ? 4.719 -4.457 -8.702 1.00 78.62 88 SER A O 1
ATOM 709 N N . ILE A 1 89 ? 5.850 -5.945 -9.955 1.00 80.44 89 ILE A N 1
ATOM 710 C CA . ILE A 1 89 ? 6.155 -6.854 -8.839 1.00 80.44 89 ILE A CA 1
ATOM 711 C C . ILE A 1 89 ? 7.094 -6.176 -7.842 1.00 80.44 89 ILE A C 1
ATOM 713 O O . ILE A 1 89 ? 6.831 -6.243 -6.650 1.00 80.44 89 ILE A O 1
ATOM 717 N N . ASP A 1 90 ? 8.117 -5.455 -8.301 1.00 79.44 90 ASP A N 1
ATOM 718 C CA . ASP A 1 90 ? 9.083 -4.798 -7.410 1.00 79.44 90 ASP A CA 1
ATOM 719 C C . ASP A 1 90 ? 8.435 -3.717 -6.531 1.00 79.44 90 ASP A C 1
ATOM 721 O O . ASP A 1 90 ? 8.784 -3.557 -5.356 1.00 79.44 90 ASP A O 1
ATOM 725 N N . MET A 1 91 ? 7.471 -2.975 -7.087 1.00 81.00 91 MET A N 1
ATOM 726 C CA . MET A 1 91 ? 6.672 -2.017 -6.320 1.00 81.00 91 MET A CA 1
ATOM 727 C C . MET A 1 91 ? 5.807 -2.746 -5.289 1.00 81.00 91 MET A C 1
ATOM 729 O O . MET A 1 91 ? 5.825 -2.390 -4.109 1.00 81.00 91 MET A O 1
ATOM 733 N N . LEU A 1 92 ? 5.129 -3.821 -5.707 1.00 86.00 92 LEU A N 1
ATOM 734 C CA . LEU A 1 92 ? 4.315 -4.642 -4.811 1.00 86.00 92 LEU A CA 1
ATOM 735 C C . LEU A 1 92 ? 5.142 -5.317 -3.719 1.00 86.00 92 LEU A C 1
ATOM 737 O O . LEU A 1 92 ? 4.652 -5.438 -2.603 1.00 86.00 92 LEU A O 1
ATOM 741 N N . ASP A 1 93 ? 6.382 -5.714 -3.980 1.00 87.44 93 ASP A N 1
ATOM 742 C CA . ASP A 1 93 ? 7.270 -6.286 -2.969 1.00 87.44 93 ASP A CA 1
ATOM 743 C C . ASP A 1 93 ? 7.618 -5.259 -1.892 1.00 87.44 93 ASP A C 1
ATOM 745 O O . ASP A 1 93 ? 7.663 -5.582 -0.702 1.00 87.44 93 ASP A O 1
ATOM 749 N N . GLN A 1 94 ? 7.815 -3.996 -2.276 1.00 85.50 94 GLN A N 1
ATOM 750 C CA . GLN A 1 94 ? 7.987 -2.912 -1.310 1.00 85.50 94 GLN A CA 1
ATOM 751 C C . GLN A 1 94 ? 6.692 -2.594 -0.559 1.00 85.50 94 GLN A C 1
ATOM 753 O O . GLN A 1 94 ? 6.728 -2.442 0.663 1.00 85.50 94 GLN A O 1
ATOM 758 N N . ALA A 1 95 ? 5.556 -2.536 -1.255 1.00 91.00 95 ALA A N 1
ATOM 759 C CA . ALA A 1 95 ? 4.259 -2.323 -0.623 1.00 91.00 95 ALA A CA 1
ATOM 760 C C . ALA A 1 95 ? 3.931 -3.446 0.373 1.00 91.00 95 ALA A C 1
ATOM 762 O O . ALA A 1 95 ? 3.507 -3.170 1.489 1.00 91.00 95 ALA A O 1
ATOM 763 N N . ARG A 1 96 ? 4.218 -4.709 0.034 1.00 95.12 96 ARG A N 1
ATOM 764 C CA . ARG A 1 96 ? 4.060 -5.865 0.932 1.00 95.12 96 ARG A CA 1
ATOM 765 C C . ARG A 1 96 ? 4.973 -5.790 2.150 1.00 95.12 96 ARG A C 1
ATOM 767 O O . ARG A 1 96 ? 4.546 -6.200 3.221 1.00 95.12 96 ARG A O 1
ATOM 774 N N . LYS A 1 97 ? 6.193 -5.259 2.031 1.00 93.06 97 LYS A N 1
ATOM 775 C CA . LYS A 1 97 ? 7.068 -5.045 3.201 1.00 93.06 97 LYS A CA 1
ATOM 776 C C . LYS A 1 97 ? 6.476 -4.042 4.195 1.00 93.06 97 LYS A C 1
ATOM 778 O O . LYS A 1 97 ? 6.648 -4.234 5.391 1.00 93.06 97 LYS A O 1
ATOM 783 N N . ARG A 1 98 ? 5.778 -3.012 3.705 1.00 94.06 98 ARG A N 1
ATOM 784 C CA . ARG A 1 98 ? 5.105 -1.990 4.529 1.00 94.06 98 ARG A CA 1
ATOM 785 C C . ARG A 1 98 ? 3.764 -2.465 5.087 1.00 94.06 98 ARG A C 1
ATOM 787 O O . ARG A 1 98 ? 3.474 -2.336 6.268 1.00 94.06 98 ARG A O 1
ATOM 794 N N . LEU A 1 99 ? 2.940 -3.054 4.225 1.00 96.62 99 LEU A N 1
ATOM 795 C CA . LEU A 1 99 ? 1.532 -3.329 4.505 1.00 96.62 99 LEU A CA 1
ATOM 796 C C . LEU A 1 99 ? 1.240 -4.794 4.849 1.00 96.62 99 LEU A C 1
ATOM 798 O O . LEU A 1 99 ? 0.186 -5.083 5.397 1.00 96.62 99 LEU A O 1
ATOM 802 N N . GLY A 1 100 ? 2.137 -5.731 4.538 1.00 90.44 100 GLY A N 1
ATOM 803 C CA . GLY A 1 100 ? 1.852 -7.172 4.560 1.00 90.44 100 GLY A CA 1
ATOM 804 C C . GLY A 1 100 ? 1.626 -7.786 5.942 1.00 90.44 100 GLY A C 1
ATOM 805 O O . GLY A 1 100 ? 1.108 -8.896 6.023 1.00 90.44 100 GLY A O 1
ATOM 806 N N . SER A 1 101 ? 1.971 -7.083 7.023 1.00 94.38 101 SER A N 1
ATOM 807 C CA . SER A 1 101 ? 1.636 -7.481 8.399 1.00 94.38 101 SER A CA 1
ATOM 808 C C . SER A 1 101 ? 0.170 -7.213 8.768 1.00 94.38 101 SER A C 1
ATOM 810 O O . SER A 1 101 ? -0.296 -7.659 9.815 1.00 94.38 101 SER A O 1
ATOM 812 N N . HIS A 1 102 ? -0.572 -6.502 7.917 1.00 96.69 102 HIS A N 1
ATOM 813 C CA . HIS A 1 102 ? -1.958 -6.123 8.145 1.00 96.69 102 HIS A CA 1
ATOM 814 C C . HIS A 1 102 ? -2.909 -7.077 7.423 1.00 96.69 102 HIS A C 1
ATOM 816 O O . HIS A 1 102 ? -3.084 -6.993 6.210 1.00 96.69 102 HIS A O 1
ATOM 822 N N . ALA A 1 103 ? -3.568 -7.962 8.176 1.00 95.00 103 ALA A N 1
ATOM 823 C CA . ALA A 1 103 ? -4.472 -8.977 7.622 1.00 95.00 103 ALA A CA 1
ATOM 824 C C . ALA A 1 103 ? -5.632 -8.397 6.787 1.00 95.00 103 ALA A C 1
ATOM 826 O O . ALA A 1 103 ? -6.166 -9.073 5.908 1.00 95.00 103 ALA A O 1
ATOM 827 N N . HIS A 1 104 ? -6.015 -7.143 7.042 1.00 97.31 104 HIS A N 1
ATOM 828 C CA . HIS A 1 104 ? -7.079 -6.435 6.331 1.00 97.31 104 HIS A CA 1
ATOM 829 C C . HIS A 1 104 ? -6.624 -5.794 5.007 1.00 97.31 104 HIS A C 1
ATOM 831 O O . HIS A 1 104 ? -7.442 -5.213 4.293 1.00 97.31 104 HIS A O 1
ATOM 837 N N . ILE A 1 105 ? -5.344 -5.930 4.644 1.00 98.31 105 ILE A N 1
ATOM 838 C CA . ILE A 1 105 ? -4.742 -5.338 3.446 1.00 98.31 105 ILE A CA 1
ATOM 839 C C . ILE A 1 105 ? -4.135 -6.436 2.569 1.00 98.31 105 ILE A C 1
ATOM 841 O O . ILE A 1 105 ? -3.312 -7.234 3.014 1.00 98.31 105 ILE A O 1
ATOM 845 N N . LYS A 1 106 ? -4.488 -6.456 1.281 1.00 97.44 106 LYS A N 1
ATOM 846 C CA . LYS A 1 106 ? -3.913 -7.388 0.300 1.00 97.44 106 LYS A CA 1
ATOM 847 C C . LYS A 1 106 ? -3.322 -6.654 -0.891 1.00 97.44 106 LYS A C 1
ATOM 849 O O . LYS A 1 106 ? -3.963 -5.802 -1.491 1.00 97.44 106 LYS A O 1
ATOM 854 N N . CYS A 1 107 ? -2.117 -7.044 -1.283 1.00 96.06 107 CYS A N 1
ATOM 855 C CA . CYS A 1 107 ? -1.480 -6.585 -2.514 1.00 96.06 107 CYS A CA 1
ATOM 856 C C . CYS A 1 107 ? -1.715 -7.608 -3.635 1.00 96.06 107 CYS A C 1
ATOM 858 O O . CYS A 1 107 ? -1.510 -8.810 -3.431 1.00 96.06 107 CYS A O 1
ATOM 860 N N . ILE A 1 108 ? -2.124 -7.152 -4.818 1.00 94.44 108 ILE A N 1
ATOM 861 C CA . ILE A 1 108 ? -2.409 -7.991 -5.988 1.00 94.44 108 ILE A CA 1
ATOM 862 C C . ILE A 1 108 ? -1.673 -7.423 -7.201 1.00 94.44 108 ILE A C 1
ATOM 864 O O . ILE A 1 108 ? -1.725 -6.226 -7.470 1.00 94.44 108 ILE A O 1
ATOM 868 N N . GLN A 1 109 ? -1.017 -8.304 -7.958 1.00 86.94 109 GLN A N 1
ATOM 869 C CA . GLN A 1 109 ? -0.471 -7.946 -9.261 1.00 86.94 109 GLN A CA 1
ATOM 870 C C . GLN A 1 109 ? -1.551 -8.099 -10.332 1.00 86.94 109 GLN A C 1
ATOM 872 O O . GLN A 1 109 ? -2.113 -9.186 -10.496 1.00 86.94 109 GLN A O 1
ATOM 877 N N . ARG A 1 110 ? -1.816 -7.046 -11.111 1.00 78.81 110 ARG A N 1
ATOM 878 C CA . ARG A 1 110 ? -2.635 -7.181 -12.325 1.00 78.81 110 ARG A CA 1
ATOM 879 C C . ARG A 1 110 ? -1.744 -7.616 -13.486 1.00 78.81 110 ARG A C 1
ATOM 881 O O . ARG A 1 110 ? -0.674 -7.061 -13.688 1.00 78.81 110 ARG A O 1
ATOM 888 N N . LYS A 1 111 ? -2.176 -8.596 -14.281 1.00 68.06 111 LYS A N 1
ATOM 889 C CA . LYS A 1 111 ? -1.505 -8.937 -15.548 1.00 68.06 111 LYS A CA 1
ATOM 890 C C . LYS A 1 111 ? -2.067 -8.051 -16.664 1.00 68.06 111 LYS A C 1
ATOM 892 O O . LYS A 1 111 ? -3.276 -7.817 -16.714 1.00 68.06 111 LYS A O 1
ATOM 897 N N . ARG A 1 112 ? -1.209 -7.521 -17.544 1.00 62.03 112 ARG A N 1
ATOM 898 C CA . ARG A 1 112 ? -1.644 -6.731 -18.711 1.00 62.03 112 ARG A CA 1
ATOM 899 C C . ARG A 1 112 ? -2.399 -7.641 -19.684 1.00 62.03 112 ARG A C 1
ATOM 901 O O . ARG A 1 112 ? -1.841 -8.612 -20.179 1.00 62.03 112 ARG A O 1
ATOM 908 N N . TYR A 1 113 ? -3.652 -7.305 -19.987 1.00 53.69 113 TYR A N 1
ATOM 909 C CA . TYR A 1 113 ? -4.466 -8.054 -20.955 1.00 53.69 113 TYR A CA 1
ATOM 910 C C . TYR A 1 113 ? -4.113 -7.735 -22.422 1.00 53.69 113 TYR A C 1
ATOM 912 O O . TYR A 1 113 ? -4.404 -8.535 -23.301 1.00 53.69 113 TYR A O 1
ATOM 920 N N . TRP A 1 114 ? -3.421 -6.623 -22.691 1.00 51.28 114 TRP A N 1
ATOM 921 C CA . TRP A 1 114 ? -3.098 -6.164 -24.052 1.00 51.28 114 TRP A CA 1
ATOM 922 C C . TRP A 1 114 ? -1.823 -6.771 -24.667 1.00 51.28 114 TRP A C 1
ATOM 924 O O . TRP A 1 114 ? -1.519 -6.485 -25.813 1.00 51.28 114 TRP A O 1
ATOM 934 N N . GLN A 1 115 ? -1.081 -7.622 -23.947 1.00 46.91 115 GLN A N 1
ATOM 935 C CA . GLN A 1 115 ? 0.086 -8.355 -24.487 1.00 46.91 115 GLN A CA 1
ATOM 936 C C . GLN A 1 115 ? -0.287 -9.736 -25.069 1.00 46.91 115 GLN A C 1
ATOM 938 O O . GLN A 1 115 ? 0.577 -10.580 -25.284 1.00 46.91 115 GLN A O 1
ATOM 943 N N . ARG A 1 116 ? -1.585 -9.993 -25.277 1.00 42.03 116 ARG A N 1
ATOM 944 C CA . ARG A 1 116 ? -2.131 -11.244 -25.837 1.00 42.03 116 ARG A CA 1
ATOM 945 C C . ARG A 1 116 ? -2.997 -11.034 -27.081 1.00 42.03 116 ARG A C 1
ATOM 947 O O . ARG A 1 116 ? -3.726 -11.945 -27.461 1.00 42.03 116 ARG A O 1
ATOM 954 N N . LEU A 1 117 ? -2.94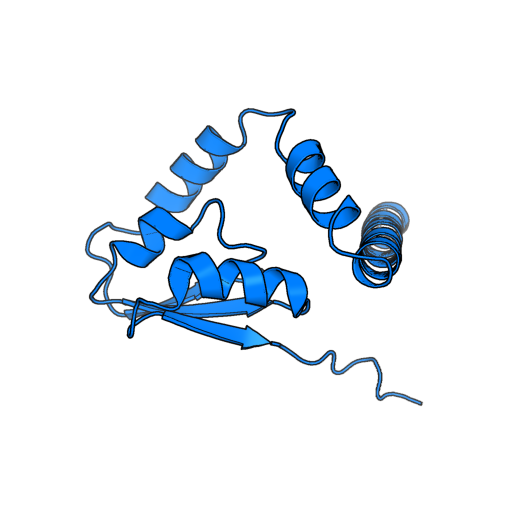7 -9.855 -27.691 1.00 35.88 117 LEU A N 1
ATOM 955 C CA . LEU A 1 117 ? -3.496 -9.686 -29.030 1.00 35.88 117 LEU A CA 1
ATOM 956 C C . LEU A 1 117 ? -2.344 -9.915 -30.019 1.00 35.88 117 LEU A C 1
ATOM 958 O O . LEU A 1 117 ? -1.302 -9.283 -29.827 1.00 35.88 117 LEU A O 1
ATOM 962 N N . PRO A 1 118 ? -2.480 -10.878 -30.951 1.00 48.47 118 PRO A N 1
ATOM 963 C CA . PRO A 1 118 ? -1.484 -11.126 -31.988 1.00 48.47 118 PRO A CA 1
ATOM 964 C C . PRO A 1 118 ? -1.276 -9.904 -32.887 1.00 48.47 118 PRO A C 1
ATOM 966 O O . PRO A 1 118 ? -2.216 -9.082 -33.001 1.00 48.47 118 PRO A O 1
#

Secondary structure (DSSP, 8-state):
-HHHHHHHHHHHHHHHHHHHHS-TTHHHHHHHHHHSSS-HHHHHHHHHTTS-TT--EEEEETT-TT-TTTHHHHHH-TTEEEEEEES-HHHHHHHHHHHTT-TTEEEEEPPPGGGG--